Protein AF-A0A2A5D9Y6-F1 (afdb_monomer)

Foldseek 3Di:
DWFWEKEKEAEQAWKDKDFPPDDDDDDIQHHRRIDIDIDRDQAKGKIKIFGDDVNHGPPDIWIKMWHDHPPFFTFIATPPQQWAWAAWGRDDGPTYTYTYGRHGHQAHGPGRGHDDPPDHDDRPPD

Structure (mmCIF, N/CA/C/O backbone):
data_AF-A0A2A5D9Y6-F1
#
_entry.id   AF-A0A2A5D9Y6-F1
#
loop_
_atom_site.group_PDB
_atom_site.id
_atom_site.type_symbol
_atom_site.label_atom_id
_atom_site.label_alt_id
_atom_site.label_comp_id
_atom_site.label_asym_id
_atom_site.label_entity_id
_atom_site.label_seq_id
_atom_site.pdbx_PDB_ins_code
_atom_site.Cartn_x
_atom_site.Cartn_y
_atom_site.Cartn_z
_atom_site.occupancy
_atom_site.B_iso_or_equiv
_atom_site.auth_seq_id
_atom_site.auth_comp_id
_atom_site.auth_asym_id
_atom_site.auth_atom_id
_atom_site.pdbx_PDB_model_num
ATOM 1 N N . MET A 1 1 ? 7.236 -17.837 -15.616 1.00 33.69 1 MET A N 1
ATOM 2 C CA . MET A 1 1 ? 8.028 -17.155 -14.569 1.00 33.69 1 MET A CA 1
ATOM 3 C C .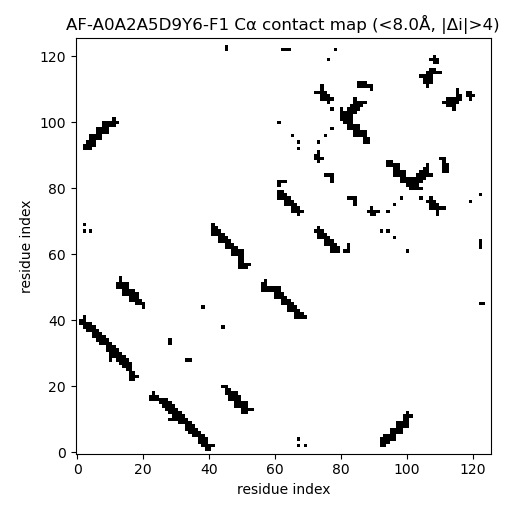 MET A 1 1 ? 7.038 -16.327 -13.770 1.00 33.69 1 MET A C 1
ATOM 5 O O . MET A 1 1 ? 6.360 -15.520 -14.389 1.00 33.69 1 MET A O 1
ATOM 9 N N . LYS A 1 2 ? 6.827 -16.639 -12.486 1.00 29.20 2 LYS A N 1
ATOM 10 C CA . LYS A 1 2 ? 5.824 -15.964 -11.645 1.00 29.20 2 LYS A CA 1
ATOM 11 C C . LYS A 1 2 ? 6.425 -14.671 -11.092 1.00 29.20 2 LYS A C 1
ATOM 13 O O . LYS A 1 2 ? 7.571 -14.692 -10.645 1.00 29.20 2 LYS A O 1
ATOM 18 N N . LEU A 1 3 ? 5.678 -13.578 -11.187 1.00 30.89 3 LEU A N 1
ATOM 19 C CA . LEU A 1 3 ? 6.011 -12.297 -10.569 1.00 30.89 3 LEU A CA 1
ATOM 20 C C . LEU A 1 3 ? 5.552 -12.360 -9.110 1.00 30.89 3 LEU A C 1
ATOM 22 O O . LEU A 1 3 ? 4.469 -12.866 -8.830 1.0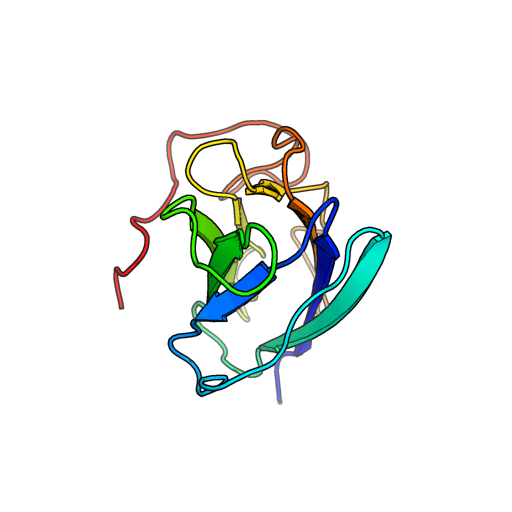0 30.89 3 LEU A O 1
ATOM 26 N N . ASN A 1 4 ? 6.413 -11.928 -8.193 1.00 35.34 4 ASN A N 1
ATOM 27 C CA . ASN A 1 4 ? 6.181 -12.013 -6.754 1.00 35.34 4 ASN A CA 1
ATOM 28 C C . ASN A 1 4 ? 6.229 -10.593 -6.186 1.00 35.34 4 ASN A C 1
ATOM 30 O O . ASN A 1 4 ? 7.300 -10.098 -5.839 1.00 35.34 4 ASN A O 1
ATOM 34 N N . GLY A 1 5 ? 5.081 -9.925 -6.124 1.00 36.25 5 GLY A N 1
ATOM 35 C CA . GLY A 1 5 ? 4.926 -8.726 -5.305 1.00 36.25 5 GLY A CA 1
ATOM 36 C C . GLY A 1 5 ? 4.430 -9.132 -3.924 1.00 36.25 5 GLY A C 1
ATOM 37 O O . GLY A 1 5 ? 3.380 -9.772 -3.834 1.00 36.25 5 GLY A O 1
ATOM 38 N N . THR A 1 6 ? 5.161 -8.775 -2.869 1.00 50.12 6 THR A N 1
ATOM 39 C CA . THR A 1 6 ? 4.697 -8.936 -1.483 1.00 50.12 6 THR A CA 1
ATOM 40 C C . THR A 1 6 ? 4.265 -7.576 -0.955 1.00 50.12 6 THR A C 1
ATOM 42 O O . THR A 1 6 ? 4.904 -6.563 -1.221 1.00 50.12 6 THR A O 1
ATOM 45 N N . TRP A 1 7 ? 3.183 -7.522 -0.198 1.00 54.53 7 TRP A N 1
ATOM 46 C CA . TRP A 1 7 ? 2.731 -6.290 0.434 1.00 54.53 7 TRP A CA 1
ATOM 47 C C . TRP A 1 7 ? 2.811 -6.470 1.922 1.00 54.53 7 TRP A C 1
ATOM 49 O O . TRP A 1 7 ? 2.338 -7.482 2.430 1.00 54.53 7 TRP A O 1
ATOM 59 N N . THR A 1 8 ? 3.318 -5.466 2.609 1.00 55.31 8 THR A N 1
ATOM 60 C CA . THR A 1 8 ? 3.339 -5.416 4.060 1.00 55.31 8 THR A CA 1
ATOM 61 C C . THR A 1 8 ? 2.308 -4.385 4.495 1.00 55.31 8 THR A C 1
ATOM 63 O O . THR A 1 8 ? 2.490 -3.185 4.290 1.00 55.31 8 THR A O 1
ATOM 66 N N . VAL A 1 9 ? 1.202 -4.840 5.078 1.00 53.56 9 VAL A N 1
ATOM 67 C CA . VAL A 1 9 ? 0.176 -3.942 5.625 1.00 53.56 9 VAL A CA 1
ATOM 68 C C . VAL A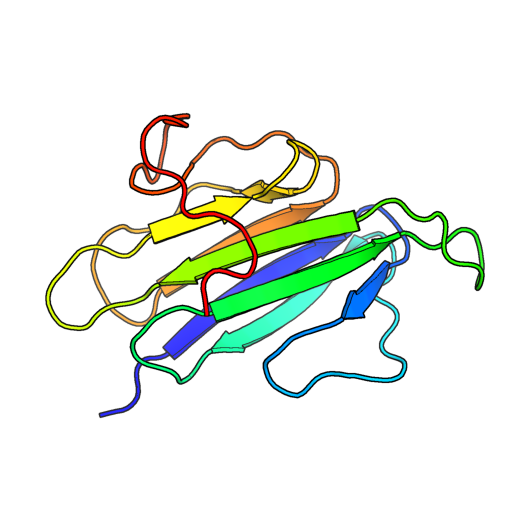 1 9 ? 0.358 -3.863 7.125 1.00 53.56 9 VAL A C 1
ATOM 70 O O . VAL A 1 9 ? 0.254 -4.886 7.799 1.00 53.56 9 VAL A O 1
ATOM 73 N N . LYS A 1 10 ? 0.592 -2.659 7.649 1.00 52.16 10 LYS A N 1
ATOM 74 C CA . LYS A 1 10 ? 0.667 -2.404 9.089 1.00 52.16 10 LYS A CA 1
ATOM 75 C C . LYS A 1 10 ? -0.572 -1.638 9.536 1.00 52.16 10 LYS A C 1
ATOM 77 O O . LYS A 1 10 ? -0.737 -0.451 9.247 1.00 52.16 10 LYS A O 1
ATOM 82 N N . GLY A 1 11 ? -1.458 -2.327 10.247 1.00 35.00 11 GLY A N 1
ATOM 83 C CA . GLY A 1 11 ? -2.678 -1.731 10.778 1.00 35.00 11 GLY A CA 1
ATOM 84 C C . GLY A 1 11 ? -2.412 -0.993 12.089 1.00 35.00 11 GLY A C 1
ATOM 85 O O . GLY A 1 11 ? -1.776 -1.541 12.982 1.00 35.00 11 GLY A O 1
ATOM 86 N N . ARG A 1 12 ? -2.927 0.231 12.261 1.00 35.41 12 ARG A N 1
ATOM 87 C CA . ARG A 1 12 ? -2.990 0.892 13.584 1.00 35.41 12 ARG A CA 1
ATOM 88 C C . ARG A 1 12 ? -4.265 0.571 14.379 1.00 35.41 12 ARG A C 1
ATOM 90 O O . ARG A 1 12 ? -4.292 0.831 15.573 1.00 35.41 12 ARG A O 1
ATOM 97 N N . ASN A 1 13 ? -5.268 -0.038 13.737 1.00 34.88 13 ASN A N 1
ATOM 98 C CA . ASN A 1 13 ? -6.589 -0.416 14.272 1.00 34.88 13 ASN A CA 1
ATOM 99 C C . ASN A 1 13 ? -7.010 -1.839 13.826 1.00 34.88 13 ASN A C 1
ATOM 101 O O . ASN A 1 13 ? -6.200 -2.556 13.243 1.00 34.88 13 ASN A O 1
ATOM 105 N N . LEU A 1 14 ? -8.254 -2.250 14.131 1.00 34.50 14 LEU A N 1
ATOM 106 C CA . LEU A 1 14 ? -8.869 -3.493 13.643 1.00 34.50 14 LEU A CA 1
ATOM 107 C C . LEU A 1 14 ? -9.391 -3.325 12.206 1.00 34.50 14 LEU A C 1
ATOM 109 O O . LEU A 1 14 ? -10.138 -2.378 11.960 1.00 34.50 14 LEU A O 1
ATOM 113 N N . PHE A 1 15 ? -9.070 -4.244 11.290 1.00 49.69 15 PHE A N 1
ATOM 114 C CA . PHE A 1 15 ? -9.542 -4.180 9.899 1.00 49.69 15 PHE A CA 1
ATOM 115 C C . PHE A 1 15 ? -9.986 -5.535 9.349 1.00 49.69 15 PHE A C 1
ATOM 117 O O . PHE A 1 15 ? -9.330 -6.537 9.617 1.00 49.69 15 PHE A O 1
ATOM 124 N N . ASN A 1 16 ? -11.043 -5.555 8.534 1.00 45.53 16 ASN A N 1
ATOM 125 C CA . ASN A 1 16 ? -11.463 -6.735 7.768 1.00 45.53 16 ASN A CA 1
ATOM 126 C C . ASN A 1 16 ? -11.127 -6.528 6.278 1.00 45.53 16 ASN A C 1
ATOM 128 O O . ASN A 1 16 ? -11.564 -5.513 5.725 1.00 45.53 16 ASN A O 1
ATOM 132 N N . PRO A 1 17 ? -10.356 -7.417 5.621 1.00 50.62 17 PRO A N 1
ATOM 133 C CA . PRO A 1 17 ? -10.100 -7.325 4.197 1.00 50.62 17 PRO A CA 1
ATOM 134 C C . PRO A 1 17 ? -11.379 -7.599 3.413 1.00 50.62 17 PRO A C 1
ATOM 136 O O . PRO A 1 17 ? -12.169 -8.476 3.754 1.00 50.62 17 PRO A O 1
ATOM 139 N N . LYS A 1 18 ? -11.510 -6.869 2.315 1.00 52.88 18 LYS A N 1
ATOM 140 C CA . LYS A 1 18 ? -12.399 -7.149 1.202 1.00 52.88 18 LYS A CA 1
ATOM 141 C C . LYS A 1 18 ? -11.529 -7.067 -0.048 1.00 52.88 18 LYS A C 1
ATOM 143 O O . LYS A 1 18 ? -11.136 -5.982 -0.472 1.00 52.88 18 LYS A O 1
ATOM 148 N N . THR A 1 19 ? -11.113 -8.205 -0.589 1.00 47.03 19 THR A N 1
ATOM 149 C CA . THR A 1 19 ? -10.250 -8.226 -1.783 1.00 47.03 19 THR A CA 1
ATOM 150 C C . THR A 1 19 ? -11.020 -8.744 -2.987 1.00 47.03 19 THR A C 1
ATOM 152 O O . THR A 1 19 ? -11.825 -9.662 -2.867 1.00 47.03 19 THR A O 1
ATOM 155 N N . TRP A 1 20 ? -10.729 -8.200 -4.168 1.00 43.38 20 TRP A N 1
ATOM 156 C CA . TRP A 1 20 ? -11.268 -8.694 -5.442 1.00 43.38 20 TRP A CA 1
ATOM 157 C C . TRP A 1 20 ? -10.476 -9.896 -6.005 1.00 43.38 20 TRP A C 1
ATOM 159 O O . TRP A 1 20 ? -10.748 -10.355 -7.107 1.00 43.38 20 TRP A O 1
ATOM 169 N N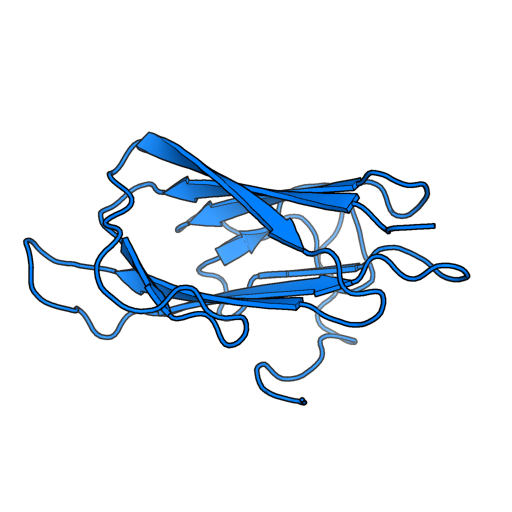 . LEU A 1 21 ? -9.522 -10.442 -5.232 1.00 42.25 21 LEU A N 1
ATOM 170 C CA . LEU A 1 21 ? -8.670 -11.588 -5.592 1.00 42.25 21 LEU A CA 1
ATOM 171 C C . LEU A 1 21 ? -8.786 -12.776 -4.609 1.00 42.25 21 LEU A C 1
ATOM 173 O O . LEU A 1 21 ? -7.866 -13.582 -4.483 1.00 42.25 21 LEU A O 1
ATOM 177 N N . GLY A 1 22 ? -9.929 -12.925 -3.929 1.00 36.19 22 GLY A N 1
ATOM 178 C CA . GLY A 1 22 ? -10.294 -14.188 -3.267 1.00 36.19 22 GLY A CA 1
ATOM 179 C C . GLY A 1 22 ? -9.968 -14.317 -1.774 1.00 36.19 22 GLY A C 1
ATOM 180 O O . GLY A 1 22 ? -10.038 -15.421 -1.242 1.00 36.19 22 GLY A O 1
ATOM 181 N N . TRP A 1 23 ? -9.660 -13.224 -1.075 1.00 43.03 23 TRP A N 1
ATOM 182 C CA . TRP A 1 23 ? -9.735 -13.171 0.390 1.00 43.03 23 TRP A CA 1
ATOM 183 C C . TRP A 1 23 ? -11.020 -12.453 0.782 1.00 43.03 23 TRP A C 1
ATOM 185 O O . TRP A 1 23 ? -11.017 -11.233 0.953 1.00 43.03 23 TRP A O 1
ATOM 195 N N . ASP A 1 24 ? -12.107 -13.210 0.892 1.00 44.34 24 ASP A N 1
ATOM 196 C CA . ASP A 1 24 ? -13.309 -12.767 1.587 1.00 44.34 24 ASP A CA 1
ATOM 197 C C . ASP A 1 24 ? -13.628 -13.745 2.724 1.00 44.34 24 ASP A C 1
ATOM 199 O O . ASP A 1 24 ? -13.481 -14.961 2.585 1.00 44.34 24 ASP A O 1
ATOM 203 N N . ASN A 1 25 ? -14.111 -13.155 3.822 1.00 46.19 25 ASN A N 1
ATOM 204 C CA . ASN A 1 25 ? -14.742 -13.751 5.008 1.00 46.19 25 ASN A CA 1
ATOM 205 C C . ASN A 1 25 ? -13.853 -14.077 6.224 1.00 46.19 25 ASN A C 1
ATOM 207 O O . ASN A 1 25 ? -13.757 -15.223 6.657 1.00 46.19 25 ASN A O 1
ATOM 211 N N . GLY A 1 26 ? -13.336 -13.029 6.885 1.00 53.66 26 GLY A N 1
ATOM 212 C CA . GLY A 1 26 ? -13.238 -13.041 8.357 1.00 53.66 26 GLY A CA 1
ATOM 213 C C . GLY A 1 26 ? -11.870 -12.767 8.977 1.00 53.66 26 GLY A C 1
ATOM 214 O O . GLY A 1 26 ? -11.725 -12.894 10.194 1.00 53.66 26 GLY A O 1
ATOM 215 N N . TYR A 1 27 ? -10.861 -12.402 8.189 1.00 62.09 27 TYR A N 1
ATOM 216 C CA . TYR A 1 27 ? -9.552 -12.085 8.751 1.00 62.09 27 TYR A CA 1
ATOM 217 C C . TYR A 1 27 ? -9.568 -10.705 9.416 1.00 62.09 27 TYR A C 1
ATOM 219 O O . TYR A 1 27 ? -9.714 -9.694 8.749 1.00 62.09 27 TYR A O 1
ATOM 227 N N . VAL A 1 28 ? -9.378 -10.630 10.731 1.00 67.94 28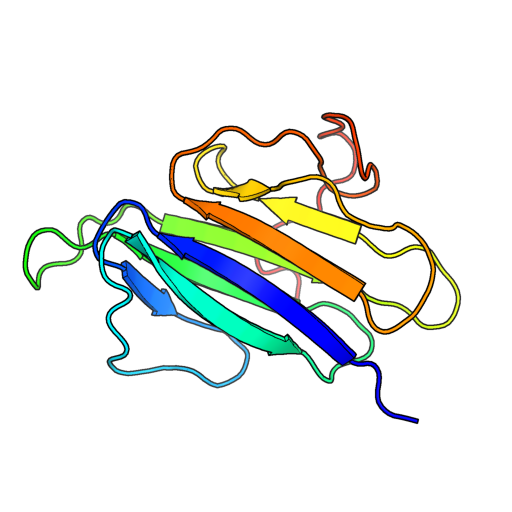 VAL A N 1
ATOM 228 C CA . VAL A 1 28 ? -9.285 -9.338 11.425 1.00 67.94 28 VAL A CA 1
ATOM 229 C C . VAL A 1 28 ? -7.820 -8.988 11.664 1.00 67.94 28 VAL A C 1
ATOM 231 O O . VAL A 1 28 ? -7.162 -9.592 12.513 1.00 67.94 28 VAL A O 1
ATOM 234 N N . LEU A 1 29 ? -7.311 -7.992 10.938 1.00 69.50 29 LEU A N 1
ATOM 235 C CA . LEU A 1 29 ? -5.999 -7.399 11.187 1.00 69.50 29 LEU A CA 1
ATOM 236 C C . LEU A 1 29 ? -6.071 -6.582 12.472 1.00 69.50 29 LEU A C 1
ATOM 238 O O . LEU A 1 29 ? -6.842 -5.634 12.526 1.00 69.50 29 LEU A O 1
ATOM 242 N N . LYS A 1 30 ? -5.295 -6.927 13.500 1.00 69.88 30 LYS A N 1
ATOM 243 C CA . LYS A 1 30 ? -5.277 -6.179 14.767 1.00 69.88 30 LYS A CA 1
ATOM 244 C C . LYS A 1 30 ? -4.385 -4.941 14.697 1.00 69.88 30 LYS A C 1
ATOM 246 O O . LYS A 1 30 ? -3.443 -4.874 13.914 1.00 69.88 30 LYS A O 1
ATOM 251 N N . ALA A 1 31 ? -4.642 -3.987 15.588 1.00 66.81 31 ALA A N 1
ATOM 252 C CA . ALA A 1 31 ? -3.755 -2.849 15.791 1.00 66.81 31 ALA A CA 1
ATOM 253 C C . ALA A 1 31 ? -2.321 -3.323 16.093 1.00 66.81 31 ALA A C 1
ATOM 255 O O . ALA A 1 31 ? -2.112 -4.202 16.928 1.00 66.81 31 ALA A O 1
ATOM 256 N N . GLY A 1 32 ? -1.340 -2.748 15.403 1.00 66.56 32 GLY A N 1
ATOM 257 C CA . GLY A 1 32 ? 0.073 -3.116 15.480 1.00 66.56 32 GLY A CA 1
ATOM 258 C C . GLY A 1 32 ? 0.446 -4.386 14.712 1.00 66.56 32 GLY A C 1
ATOM 259 O O . GLY A 1 32 ? 1.636 -4.670 14.584 1.00 66.56 32 GLY A O 1
ATOM 260 N N . GLN A 1 33 ? -0.528 -5.133 14.189 1.00 69.50 33 GLN A N 1
ATOM 261 C CA . GLN A 1 33 ? -0.267 -6.332 13.409 1.00 69.50 33 GLN A CA 1
ATOM 262 C C . GLN A 1 33 ? 0.167 -5.964 11.992 1.00 69.50 33 GLN A C 1
ATOM 264 O O . GLN A 1 33 ? -0.370 -5.048 11.362 1.00 69.50 33 GLN A O 1
ATOM 269 N N . THR A 1 34 ? 1.124 -6.741 11.502 1.00 75.25 34 THR A N 1
ATOM 270 C CA . THR A 1 34 ? 1.548 -6.732 10.112 1.00 75.25 34 THR A CA 1
ATOM 271 C C . THR A 1 34 ? 1.048 -7.995 9.427 1.00 75.25 34 THR A C 1
ATOM 273 O O . THR A 1 34 ? 1.147 -9.082 10.001 1.00 75.25 34 THR A O 1
ATOM 276 N N . ILE A 1 35 ? 0.533 -7.866 8.208 1.00 73.12 35 ILE A N 1
ATOM 277 C CA . ILE A 1 35 ? 0.296 -9.010 7.323 1.00 73.12 35 ILE A CA 1
ATOM 278 C C . ILE A 1 35 ? 1.095 -8.869 6.046 1.00 73.12 35 ILE A C 1
ATOM 280 O O . ILE A 1 35 ? 1.279 -7.762 5.538 1.00 73.12 35 ILE A O 1
ATOM 284 N N . GLU A 1 36 ? 1.528 -10.019 5.542 1.00 76.44 36 GLU A N 1
ATOM 285 C CA . GLU A 1 36 ? 2.090 -10.141 4.213 1.00 76.44 36 GLU A CA 1
ATOM 286 C C . GLU A 1 36 ? 1.066 -10.773 3.283 1.00 76.44 36 GLU A C 1
ATOM 288 O O . GLU A 1 36 ? 0.515 -11.836 3.565 1.00 76.44 36 GLU A O 1
ATOM 293 N N . MET A 1 37 ? 0.799 -10.097 2.175 1.00 71.44 37 MET A N 1
ATOM 294 C CA . MET A 1 37 ? -0.005 -10.633 1.081 1.00 71.44 37 MET A CA 1
ATOM 295 C C . MET A 1 37 ? 0.892 -10.779 -0.138 1.00 71.44 37 MET A C 1
ATOM 297 O O . MET A 1 37 ? 1.889 -10.071 -0.247 1.00 71.44 37 MET A O 1
ATOM 301 N N . ALA A 1 38 ? 0.557 -11.683 -1.052 1.00 70.38 38 ALA A N 1
ATOM 302 C CA . ALA A 1 38 ? 1.271 -11.826 -2.314 1.00 70.38 38 ALA A CA 1
ATOM 303 C C . ALA A 1 38 ? 0.287 -11.669 -3.468 1.00 70.38 38 ALA A C 1
ATOM 305 O O . ALA A 1 38 ? -0.776 -12.290 -3.456 1.00 70.38 38 ALA A O 1
ATOM 306 N N . CYS A 1 39 ? 0.649 -10.864 -4.466 1.00 68.31 39 CYS A N 1
ATOM 307 C CA . CYS A 1 39 ? -0.029 -10.904 -5.754 1.00 68.31 39 CYS A CA 1
ATOM 308 C C . CYS A 1 39 ? 0.863 -11.615 -6.766 1.00 68.31 39 CYS A C 1
ATOM 310 O O . CYS A 1 39 ? 2.025 -11.249 -6.938 1.00 68.31 39 CYS A O 1
ATOM 312 N N . VAL A 1 40 ? 0.307 -12.647 -7.396 1.00 67.31 40 VAL A N 1
ATOM 313 C CA . VAL A 1 40 ? 0.997 -13.486 -8.389 1.00 67.31 40 VAL A CA 1
ATOM 314 C C . VAL A 1 40 ? 0.569 -13.175 -9.825 1.00 67.31 40 VAL A C 1
ATOM 316 O O . VAL A 1 40 ? 0.957 -13.895 -10.746 1.00 67.31 40 VAL A O 1
ATOM 319 N N . ASP A 1 41 ? -0.241 -12.130 -9.998 1.00 62.25 41 ASP A N 1
ATOM 320 C CA . ASP A 1 41 ? -0.677 -11.623 -11.294 1.00 62.25 41 ASP A CA 1
ATOM 321 C C . ASP A 1 41 ? 0.372 -10.661 -11.880 1.00 62.25 41 ASP A C 1
ATOM 323 O O . ASP A 1 41 ? 1.160 -10.051 -11.155 1.00 62.25 41 ASP A O 1
ATOM 327 N N . ASN A 1 42 ? 0.411 -10.562 -13.205 1.00 59.06 42 ASN A N 1
ATOM 328 C CA . ASN A 1 42 ? 1.348 -9.746 -13.967 1.00 59.06 42 ASN A CA 1
ATOM 329 C C . ASN A 1 42 ? 0.776 -8.390 -14.406 1.00 59.06 42 ASN A C 1
ATOM 331 O O . ASN A 1 42 ? 1.455 -7.687 -15.157 1.00 59.06 42 ASN A O 1
ATOM 335 N N . ASP A 1 43 ? -0.452 -8.062 -14.000 1.00 66.69 43 ASP A N 1
ATOM 336 C CA . ASP A 1 43 ? -1.104 -6.788 -14.306 1.00 66.69 43 ASP A CA 1
ATOM 337 C C . ASP A 1 43 ? -1.247 -5.908 -13.053 1.00 66.69 43 ASP A C 1
ATOM 339 O O . ASP A 1 43 ? -0.249 -5.377 -12.550 1.00 66.69 43 ASP A O 1
ATOM 343 N N . ARG A 1 44 ? -2.462 -5.760 -12.515 1.00 76.62 44 ARG A N 1
ATOM 344 C CA . ARG A 1 44 ? -2.759 -4.919 -11.352 1.00 76.62 44 ARG A CA 1
ATOM 345 C C . ARG A 1 44 ? -3.464 -5.708 -10.273 1.00 76.62 44 ARG A C 1
ATOM 347 O O . ARG A 1 44 ? -4.268 -6.595 -10.533 1.00 76.62 44 ARG A O 1
ATOM 354 N N . CYS A 1 45 ? -3.178 -5.330 -9.042 1.00 78.06 45 CYS A N 1
ATOM 355 C CA . CYS A 1 45 ? -3.729 -5.962 -7.866 1.00 78.06 45 CYS A CA 1
ATOM 356 C C . CYS A 1 45 ? -4.316 -4.872 -6.979 1.00 78.06 45 CYS A C 1
ATOM 358 O O . CYS A 1 45 ? -3.677 -3.842 -6.769 1.00 78.06 45 CYS A O 1
ATOM 360 N N . TYR A 1 46 ? -5.516 -5.101 -6.456 1.00 80.31 46 TYR A N 1
ATOM 361 C CA . TYR A 1 46 ? -6.238 -4.142 -5.625 1.00 80.31 46 TYR A CA 1
ATOM 362 C C . TYR A 1 46 ? -6.744 -4.825 -4.360 1.00 80.31 46 TYR A C 1
ATOM 364 O O . TYR A 1 46 ? -7.183 -5.980 -4.387 1.00 80.31 46 TYR A O 1
ATOM 372 N N . ALA A 1 47 ? -6.706 -4.101 -3.250 1.00 79.56 47 ALA A N 1
ATOM 373 C CA . ALA A 1 47 ? -7.226 -4.563 -1.976 1.00 79.56 47 ALA A CA 1
ATOM 374 C C . ALA A 1 47 ? -7.913 -3.422 -1.229 1.00 79.56 47 ALA A C 1
ATOM 376 O O . ALA A 1 47 ? -7.535 -2.255 -1.331 1.00 79.56 47 ALA A O 1
ATOM 377 N N . GLN A 1 48 ? -8.933 -3.787 -0.462 1.00 81.94 48 GLN A N 1
ATOM 378 C CA . GLN A 1 48 ? -9.664 -2.887 0.409 1.00 81.94 48 GLN A CA 1
ATOM 379 C C . GLN A 1 48 ? -9.763 -3.502 1.799 1.00 81.94 48 GLN A C 1
ATOM 381 O O . GLN A 1 48 ? -9.835 -4.717 1.954 1.00 81.94 48 GLN A O 1
ATOM 386 N N . PHE A 1 49 ? -9.777 -2.657 2.816 1.00 80.81 49 PHE A N 1
ATOM 387 C CA . PHE A 1 49 ? -9.990 -3.029 4.203 1.00 80.81 49 PHE A CA 1
ATOM 388 C C . PHE A 1 49 ? -11.019 -2.085 4.809 1.00 80.81 49 PHE A C 1
ATOM 390 O O . PHE A 1 49 ? -10.958 -0.882 4.583 1.00 80.81 49 PHE A O 1
ATOM 397 N N . GLU A 1 50 ? -11.957 -2.606 5.590 1.00 82.75 50 GLU A N 1
ATOM 398 C CA . GLU A 1 50 ? -12.874 -1.776 6.372 1.00 82.75 50 GLU A CA 1
ATOM 399 C C . GLU A 1 50 ? -12.387 -1.696 7.820 1.00 82.75 50 GLU A C 1
ATOM 401 O O . GLU A 1 50 ? -12.113 -2.728 8.442 1.00 82.75 50 GLU A O 1
ATOM 406 N N . ALA A 1 51 ? -12.282 -0.484 8.371 1.00 78.94 51 ALA A N 1
ATOM 407 C CA . ALA A 1 51 ? -12.006 -0.317 9.794 1.00 78.94 51 ALA A CA 1
ATOM 408 C C . ALA A 1 51 ? -13.193 -0.775 10.637 1.00 78.94 51 ALA A C 1
ATOM 410 O O . ALA A 1 51 ? -14.346 -0.420 10.370 1.00 78.94 51 ALA A O 1
ATOM 411 N N . LEU A 1 52 ? -12.888 -1.497 11.711 1.00 75.19 52 LEU A N 1
ATOM 412 C CA . LEU A 1 52 ? -13.867 -1.982 12.671 1.00 75.19 52 LEU 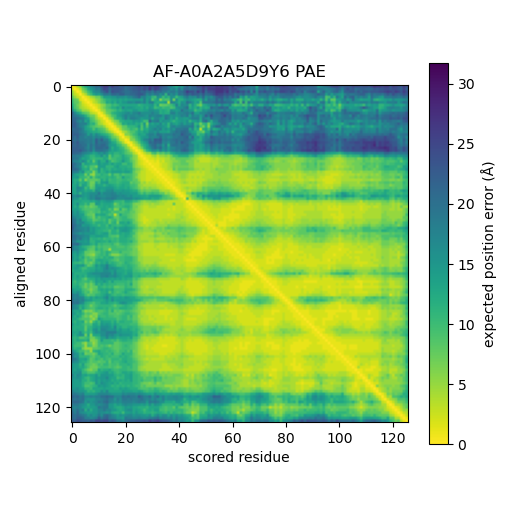A CA 1
ATOM 413 C C . LEU A 1 52 ? -13.796 -1.195 13.984 1.00 75.19 52 LEU A C 1
ATOM 415 O O . LEU A 1 52 ? -12.718 -0.862 14.482 1.00 75.19 52 LEU A O 1
ATOM 419 N N . LYS A 1 53 ? -14.958 -0.978 14.603 1.00 75.62 53 LYS A N 1
ATOM 420 C CA . LYS A 1 53 ? -15.089 -0.576 16.008 1.00 75.62 53 LYS A CA 1
ATOM 421 C C . LYS A 1 53 ? -15.661 -1.759 16.783 1.00 75.62 53 LYS A C 1
ATOM 423 O O . LYS A 1 53 ? -16.855 -2.046 16.715 1.00 75.62 53 LYS A O 1
ATOM 428 N N . GLY A 1 54 ? -14.798 -2.484 17.493 1.00 76.31 54 GLY A N 1
ATOM 429 C CA . GLY A 1 54 ? -15.142 -3.822 17.979 1.00 76.31 54 GLY A CA 1
ATOM 430 C C . GLY A 1 54 ? -15.284 -4.782 16.794 1.00 76.31 54 GLY A C 1
ATOM 431 O O . GLY A 1 54 ? -14.344 -4.915 16.019 1.00 76.31 54 GLY A O 1
ATOM 432 N N . ASN A 1 55 ? -16.462 -5.392 16.631 1.00 71.31 55 ASN A N 1
ATOM 433 C CA . ASN A 1 55 ? -16.786 -6.287 15.505 1.00 71.31 55 ASN A CA 1
ATOM 434 C C . ASN A 1 55 ? -17.737 -5.647 14.478 1.00 71.31 55 ASN A C 1
ATOM 436 O O . ASN A 1 55 ? -18.328 -6.349 13.662 1.00 71.31 55 ASN A O 1
ATOM 440 N N . VAL A 1 56 ? -17.935 -4.330 14.552 1.00 73.56 56 VAL A N 1
ATOM 441 C CA . VAL A 1 56 ? -18.864 -3.601 13.683 1.00 73.56 56 VAL A CA 1
ATOM 442 C C . VAL A 1 56 ? -18.066 -2.757 12.698 1.00 73.56 56 VAL A C 1
ATOM 444 O O . VAL A 1 56 ? -17.169 -2.018 13.110 1.00 73.56 56 VAL A O 1
ATOM 447 N N . GLY A 1 57 ? -18.398 -2.872 11.412 1.00 77.38 57 GLY A N 1
ATOM 448 C CA . GLY A 1 57 ? -17.853 -2.026 10.354 1.00 77.38 57 GLY A CA 1
ATOM 449 C C . GLY A 1 57 ? -18.167 -0.555 10.597 1.00 77.38 57 GLY A C 1
ATOM 450 O O . GLY A 1 57 ? -19.266 -0.201 11.026 1.00 77.38 57 GLY A O 1
ATOM 451 N N . THR A 1 58 ? -17.176 0.307 10.392 1.00 80.25 58 THR A N 1
ATOM 452 C CA . THR A 1 58 ? -17.339 1.759 10.556 1.00 80.25 58 THR A CA 1
ATOM 453 C C . THR A 1 58 ? -17.693 2.465 9.250 1.00 80.25 58 THR A C 1
ATOM 455 O O . THR A 1 58 ? -17.964 3.663 9.274 1.00 80.25 58 THR A O 1
ATOM 458 N N . GLY A 1 59 ? -17.661 1.760 8.114 1.00 81.31 59 GLY A N 1
ATOM 459 C CA . GLY A 1 59 ? -17.765 2.346 6.779 1.00 81.31 59 GLY A CA 1
ATOM 460 C C . GLY A 1 59 ? -16.502 3.073 6.306 1.00 81.31 59 GLY A C 1
ATOM 461 O O . GLY A 1 59 ? -16.453 3.499 5.157 1.00 81.31 59 GLY A O 1
ATOM 462 N N . VAL A 1 60 ? -15.468 3.207 7.147 1.00 82.06 60 VAL A N 1
ATOM 463 C CA . VAL A 1 60 ? -14.179 3.777 6.736 1.00 82.06 60 VAL A CA 1
ATOM 464 C C . VAL A 1 60 ? -13.379 2.716 5.992 1.00 82.06 60 VAL A C 1
ATOM 466 O O . VAL A 1 60 ? -13.072 1.655 6.546 1.00 82.06 60 VAL A O 1
ATOM 469 N N . LEU A 1 61 ? -13.029 3.026 4.746 1.00 83.69 61 LEU A N 1
ATOM 470 C CA . LEU A 1 61 ? -12.329 2.126 3.843 1.00 83.69 61 LEU A CA 1
ATOM 471 C C . LEU A 1 61 ? -10.866 2.538 3.673 1.00 83.69 61 LEU A C 1
ATOM 473 O O . LEU A 1 61 ? -10.537 3.712 3.551 1.00 83.69 61 LEU A O 1
ATOM 477 N N . TYR A 1 62 ? -10.000 1.535 3.654 1.00 82.94 62 TYR A N 1
ATOM 478 C CA . TYR A 1 62 ? -8.574 1.634 3.385 1.00 82.94 62 TYR A CA 1
ATOM 479 C C . TYR A 1 62 ? -8.319 0.854 2.111 1.00 82.94 62 TYR A C 1
ATOM 481 O O . TYR A 1 62 ? -8.357 -0.376 2.105 1.00 82.94 62 TYR A O 1
ATOM 489 N N . GLN A 1 63 ? -8.143 1.579 1.021 1.00 86.19 63 GLN A N 1
ATOM 490 C CA . GLN A 1 63 ? -8.026 1.035 -0.321 1.00 86.19 63 GLN A CA 1
ATOM 491 C C . GLN A 1 63 ? -6.616 1.268 -0.842 1.00 86.19 63 GLN A C 1
ATOM 493 O O . GLN A 1 63 ? -6.021 2.323 -0.621 1.00 86.19 63 GLN A O 1
ATOM 498 N N . PHE A 1 64 ? -6.072 0.283 -1.544 1.00 85.31 64 PHE A N 1
ATOM 499 C CA . PHE A 1 64 ? -4.760 0.380 -2.168 1.00 85.31 64 PHE A CA 1
ATOM 500 C C . PHE A 1 64 ? -4.643 -0.536 -3.379 1.00 85.31 64 PHE A C 1
ATOM 502 O O . PHE A 1 64 ? -5.362 -1.527 -3.518 1.00 85.31 64 PHE A O 1
ATOM 509 N N . GLY A 1 65 ? -3.720 -0.185 -4.266 1.00 84.19 65 GLY A N 1
ATOM 510 C CA . GLY A 1 65 ? -3.436 -0.944 -5.473 1.00 84.19 65 GLY A CA 1
ATOM 511 C C . GLY A 1 65 ? -1.955 -0.929 -5.808 1.00 84.19 65 GLY A C 1
ATOM 512 O O . GLY A 1 65 ? -1.227 -0.034 -5.381 1.00 84.19 65 GLY A O 1
ATOM 513 N N . MET A 1 66 ? -1.514 -1.924 -6.572 1.00 84.56 66 MET A N 1
ATOM 514 C CA . MET A 1 66 ? -0.153 -1.999 -7.094 1.00 84.56 66 MET A CA 1
ATOM 515 C C . MET A 1 66 ? -0.098 -2.712 -8.440 1.00 84.56 66 MET A C 1
ATOM 517 O O . MET A 1 66 ? -1.002 -3.460 -8.810 1.00 84.56 66 MET A O 1
ATOM 521 N N . THR A 1 67 ? 1.029 -2.546 -9.118 1.00 83.31 67 THR A N 1
ATOM 522 C CA . THR A 1 67 ? 1.445 -3.318 -10.282 1.00 83.31 67 THR A CA 1
ATOM 523 C C . THR A 1 67 ? 2.938 -3.632 -10.186 1.00 83.31 67 THR A C 1
ATOM 525 O O . THR A 1 67 ? 3.732 -2.810 -9.719 1.00 83.31 67 THR A O 1
ATOM 528 N N . CYS A 1 68 ? 3.311 -4.836 -10.621 1.00 81.19 68 CYS A N 1
ATOM 529 C CA . CYS A 1 68 ? 4.699 -5.271 -10.801 1.00 81.19 68 CYS A CA 1
ATOM 530 C C . CYS A 1 68 ? 4.863 -5.833 -12.226 1.00 81.19 68 CYS A C 1
ATOM 532 O O . CYS A 1 68 ? 4.920 -7.051 -12.422 1.00 81.19 68 CYS A O 1
ATOM 534 N N . PRO A 1 69 ? 4.836 -4.961 -13.246 1.00 76.00 69 PRO A N 1
ATOM 535 C CA . PRO A 1 69 ? 4.816 -5.371 -14.642 1.00 76.00 69 PRO A CA 1
ATOM 536 C C . PRO A 1 69 ? 6.194 -5.861 -15.105 1.00 76.00 69 PRO A C 1
ATOM 538 O O . PRO A 1 69 ? 7.239 -5.436 -14.625 1.00 76.00 69 PRO A O 1
ATOM 541 N N . LYS A 1 70 ? 6.215 -6.759 -16.096 1.00 71.75 70 LYS A N 1
ATOM 542 C CA . LYS A 1 70 ? 7.458 -7.398 -16.569 1.00 71.75 70 LYS A CA 1
ATOM 543 C C . LYS A 1 70 ? 8.421 -6.441 -17.290 1.00 71.75 70 LYS A C 1
ATOM 545 O O . LYS A 1 70 ? 9.623 -6.693 -17.306 1.00 71.75 70 LYS A O 1
ATOM 550 N N . SER A 1 71 ? 7.894 -5.424 -17.968 1.00 75.88 71 SER A N 1
ATOM 551 C CA . SER A 1 71 ? 8.646 -4.581 -18.911 1.00 75.88 71 SER A CA 1
ATOM 552 C C . SER A 1 71 ? 8.457 -3.081 -18.681 1.00 75.88 71 SER A C 1
ATOM 554 O O . SER A 1 71 ? 8.723 -2.291 -19.583 1.00 75.88 71 SER A O 1
ATOM 556 N N . SER A 1 72 ? 7.970 -2.690 -17.507 1.00 81.62 72 SER A N 1
ATOM 557 C CA . SER A 1 72 ? 7.841 -1.294 -17.085 1.00 81.62 72 SER A CA 1
ATOM 558 C C . SER A 1 72 ? 8.064 -1.188 -15.576 1.00 81.62 72 SER A C 1
ATOM 560 O O . SER A 1 72 ? 8.396 -2.181 -14.931 1.00 81.62 72 SER A O 1
ATOM 562 N N . HIS A 1 73 ? 7.892 0.008 -15.020 1.00 87.38 73 HIS A N 1
ATOM 563 C CA . HIS A 1 73 ? 8.142 0.263 -13.607 1.00 87.38 73 HIS A CA 1
ATOM 564 C C . HIS A 1 73 ? 7.016 -0.258 -12.710 1.00 87.38 73 HIS A C 1
ATOM 566 O O . HIS A 1 73 ? 5.832 -0.211 -13.056 1.00 87.38 73 HIS A O 1
ATOM 572 N N . ASN A 1 74 ? 7.407 -0.720 -11.528 1.00 86.44 74 ASN A N 1
ATOM 573 C CA . ASN A 1 74 ? 6.521 -0.988 -10.409 1.00 86.44 74 ASN A CA 1
ATOM 574 C C . ASN A 1 74 ? 5.776 0.297 -10.034 1.00 86.44 74 ASN A C 1
ATOM 576 O O . ASN A 1 74 ? 6.340 1.393 -10.043 1.00 86.44 74 ASN A O 1
ATOM 580 N N . SER A 1 75 ? 4.504 0.183 -9.679 1.00 88.06 75 SER A N 1
ATOM 581 C CA . SER A 1 75 ? 3.711 1.327 -9.225 1.00 88.06 75 SER A CA 1
ATOM 582 C C . SER A 1 75 ? 2.721 0.894 -8.166 1.00 88.06 75 SER A C 1
ATOM 584 O O . SER A 1 75 ? 2.242 -0.236 -8.193 1.00 88.06 75 SER A O 1
ATOM 586 N N . ALA A 1 76 ? 2.425 1.780 -7.225 1.00 88.94 76 ALA A N 1
ATOM 587 C CA . ALA A 1 76 ? 1.441 1.533 -6.187 1.00 88.94 76 ALA A CA 1
ATOM 588 C C . ALA A 1 76 ? 0.781 2.830 -5.751 1.00 88.94 76 ALA A C 1
ATOM 590 O O . ALA A 1 76 ? 1.367 3.896 -5.892 1.00 88.94 76 ALA A O 1
ATOM 591 N N . ASP A 1 77 ? -0.420 2.742 -5.189 1.00 89.00 77 ASP A N 1
ATOM 592 C CA . ASP A 1 77 ? -1.041 3.886 -4.533 1.00 89.00 77 ASP A CA 1
ATOM 593 C C . ASP A 1 77 ? -1.917 3.482 -3.358 1.00 89.00 77 ASP A C 1
ATOM 595 O O . ASP A 1 77 ? -2.557 2.426 -3.354 1.00 89.00 77 ASP A O 1
ATOM 599 N N . GLY A 1 78 ? -1.925 4.364 -2.364 1.00 87.50 78 GLY A N 1
ATOM 600 C CA . GLY A 1 78 ? -2.876 4.368 -1.271 1.00 87.50 78 GLY A CA 1
ATOM 601 C C . GLY A 1 78 ? -3.990 5.366 -1.554 1.00 87.50 78 GLY A C 1
ATOM 602 O O . GLY A 1 78 ? -3.724 6.558 -1.722 1.00 87.50 78 GLY A O 1
ATOM 603 N N . TYR A 1 79 ? -5.234 4.901 -1.577 1.00 84.19 79 TYR A N 1
ATOM 604 C CA . TYR A 1 79 ? -6.390 5.737 -1.894 1.00 84.19 79 TYR A CA 1
ATOM 605 C C . TYR A 1 79 ? -6.898 6.486 -0.655 1.00 84.19 79 TYR A C 1
ATOM 607 O O . TYR A 1 79 ? -6.601 6.125 0.493 1.00 84.19 79 TYR A O 1
ATOM 615 N N . ASP A 1 80 ? -7.639 7.564 -0.921 1.00 75.12 80 ASP A N 1
ATOM 616 C CA . ASP A 1 80 ? -8.367 8.408 0.039 1.00 75.12 80 ASP A CA 1
ATOM 617 C C . ASP A 1 80 ? -7.527 9.045 1.156 1.00 75.12 80 ASP A C 1
ATOM 619 O O . ASP A 1 80 ? -8.058 9.527 2.153 1.00 75.12 80 ASP A O 1
ATOM 623 N N . GLY A 1 81 ? -6.197 9.063 1.012 1.00 72.31 81 GLY A N 1
ATOM 624 C CA . GLY A 1 81 ? -5.273 9.668 1.980 1.00 72.31 81 GLY A CA 1
ATOM 625 C C . GLY A 1 81 ? -5.216 8.963 3.341 1.00 72.31 81 GLY A C 1
ATOM 626 O O . GLY A 1 81 ? -4.467 9.386 4.217 1.00 72.31 81 GLY A O 1
ATOM 627 N N . LEU A 1 82 ? -5.980 7.883 3.515 1.00 75.94 82 LEU A N 1
ATOM 628 C CA . LEU A 1 82 ? -6.022 7.070 4.729 1.00 75.94 82 LEU A CA 1
ATOM 629 C C . LEU A 1 82 ? -5.083 5.863 4.649 1.00 75.94 82 LEU A C 1
ATOM 631 O O . LEU A 1 82 ? -4.815 5.220 5.663 1.00 75.94 82 LEU A O 1
ATOM 635 N N . THR A 1 83 ? -4.573 5.546 3.462 1.00 86.44 83 THR A N 1
ATOM 636 C CA . THR A 1 83 ? -3.825 4.314 3.202 1.00 86.44 83 THR A CA 1
ATOM 637 C C . THR A 1 83 ? -2.359 4.608 2.908 1.00 86.44 83 THR A C 1
ATOM 639 O O . THR A 1 83 ? -1.895 4.361 1.807 1.00 86.44 83 THR A O 1
ATOM 642 N N . GLY A 1 84 ? -1.628 5.129 3.896 1.00 88.00 84 GLY A N 1
ATOM 643 C CA . GLY A 1 84 ? -0.262 5.639 3.759 1.00 88.00 84 GLY A CA 1
ATOM 644 C C . GLY A 1 84 ? 0.724 4.711 3.049 1.00 88.00 84 GLY A C 1
ATOM 645 O O . GLY A 1 84 ? 1.384 3.892 3.695 1.00 88.00 84 GLY A O 1
ATOM 646 N N . LEU A 1 85 ? 0.884 4.877 1.737 1.00 90.56 85 LEU A N 1
ATOM 647 C CA . LEU A 1 85 ? 1.901 4.199 0.939 1.00 90.56 85 LEU A CA 1
ATOM 648 C C . LEU A 1 85 ? 3.290 4.741 1.285 1.00 90.56 85 LEU A C 1
ATOM 650 O O . LEU A 1 85 ? 3.530 5.951 1.272 1.00 90.56 85 LEU A O 1
ATOM 654 N N . GLN A 1 86 ? 4.202 3.820 1.582 1.00 91.75 86 GLN A N 1
ATOM 655 C CA . GLN A 1 86 ? 5.601 4.103 1.880 1.00 91.75 86 GLN A CA 1
ATOM 656 C C . GLN A 1 86 ? 6.484 3.938 0.640 1.00 91.75 86 GLN A C 1
ATOM 658 O O . GLN A 1 86 ? 6.057 3.386 -0.375 1.00 91.75 86 GLN A O 1
ATOM 663 N N . LYS A 1 87 ? 7.741 4.386 0.743 1.00 92.00 87 LYS A N 1
ATOM 664 C CA . LYS A 1 87 ? 8.704 4.268 -0.354 1.00 92.00 87 LYS A CA 1
ATOM 665 C C . LYS A 1 87 ? 8.897 2.818 -0.794 1.00 92.00 87 LYS A C 1
ATOM 667 O O . LYS A 1 87 ? 8.964 1.917 0.044 1.00 92.00 87 LYS A O 1
ATOM 672 N N . TYR A 1 88 ? 9.042 2.608 -2.096 1.00 89.19 88 TYR A N 1
ATOM 673 C CA . TYR A 1 88 ? 9.245 1.290 -2.702 1.00 89.19 88 TYR A CA 1
ATOM 674 C C . TYR A 1 88 ? 10.313 1.351 -3.805 1.00 89.19 88 TYR A C 1
ATOM 676 O O . TYR A 1 88 ? 10.891 2.402 -4.061 1.00 89.19 88 TYR A O 1
ATOM 684 N N . LYS A 1 89 ? 10.637 0.215 -4.432 1.00 88.56 89 LYS A N 1
ATOM 685 C CA . LYS A 1 89 ? 11.550 0.177 -5.588 1.00 88.56 89 LYS A CA 1
ATOM 686 C C . LYS A 1 89 ? 10.762 0.172 -6.893 1.00 88.56 89 LYS A C 1
ATOM 688 O O . LYS A 1 89 ? 9.941 -0.721 -7.093 1.00 88.56 89 LYS A O 1
ATOM 693 N N . GLU A 1 90 ? 11.054 1.107 -7.791 1.00 88.94 90 GLU A N 1
ATOM 694 C CA . GLU A 1 90 ? 10.416 1.180 -9.120 1.00 88.94 90 GLU A CA 1
ATOM 695 C C . GLU A 1 90 ? 10.847 0.042 -10.042 1.00 88.94 90 GLU A C 1
ATOM 697 O O . GLU A 1 90 ? 10.083 -0.353 -10.914 1.00 88.94 90 GLU A O 1
ATOM 702 N N . ASP A 1 91 ? 12.016 -0.550 -9.796 1.00 86.94 91 ASP A N 1
ATOM 703 C CA . ASP A 1 91 ? 12.567 -1.609 -10.632 1.00 86.94 91 ASP A CA 1
ATOM 704 C C . ASP A 1 91 ? 12.894 -2.879 -9.846 1.00 86.94 91 ASP A C 1
ATOM 706 O O . ASP A 1 91 ? 13.255 -2.860 -8.662 1.00 86.94 91 ASP A O 1
ATOM 710 N N . GLY A 1 92 ? 12.842 -3.997 -10.569 1.00 80.00 92 GLY A N 1
ATOM 711 C CA . GLY A 1 92 ? 13.201 -5.318 -10.074 1.00 80.00 92 GLY A CA 1
ATOM 712 C C . GLY A 1 92 ? 12.019 -6.118 -9.525 1.00 80.00 92 GLY A C 1
ATOM 713 O O . GLY A 1 92 ? 10.953 -5.594 -9.210 1.00 80.00 92 GLY A O 1
ATOM 714 N N . THR A 1 93 ? 12.244 -7.428 -9.423 1.00 75.75 93 THR A N 1
ATOM 715 C CA . THR A 1 93 ? 11.316 -8.411 -8.854 1.00 75.75 93 THR A CA 1
ATOM 716 C C . THR A 1 93 ? 12.109 -9.394 -7.978 1.00 75.75 93 THR A C 1
ATOM 718 O O . THR A 1 93 ? 13.182 -9.835 -8.401 1.00 75.75 93 THR A O 1
ATOM 721 N N . PRO A 1 94 ? 11.615 -9.781 -6.788 1.00 76.88 94 PRO A N 1
ATOM 722 C CA . PRO A 1 94 ? 10.370 -9.328 -6.167 1.00 76.88 94 PRO A CA 1
ATOM 723 C C . PRO A 1 94 ? 10.448 -7.873 -5.680 1.00 76.88 94 PRO A C 1
ATOM 725 O O . PRO A 1 94 ? 11.531 -7.362 -5.392 1.00 76.88 94 PRO A O 1
ATOM 728 N N . VAL A 1 95 ? 9.291 -7.225 -5.560 1.00 82.06 95 VAL A N 1
ATOM 729 C CA . VAL A 1 95 ? 9.145 -5.895 -4.951 1.00 82.06 95 VAL A CA 1
ATOM 730 C C . VAL A 1 95 ? 8.257 -5.997 -3.715 1.00 82.06 95 VAL A C 1
ATOM 732 O O . VAL A 1 95 ? 7.337 -6.817 -3.669 1.00 82.06 95 VAL A O 1
ATOM 735 N N . VAL A 1 96 ? 8.558 -5.176 -2.705 1.00 85.44 96 VAL A N 1
ATOM 736 C CA . VAL A 1 96 ? 7.735 -5.050 -1.503 1.00 85.44 96 VAL A CA 1
ATOM 737 C C . VAL A 1 96 ? 7.121 -3.662 -1.446 1.00 85.44 96 VAL A C 1
ATOM 739 O O . VAL A 1 96 ? 7.848 -2.668 -1.468 1.00 85.44 96 VAL A O 1
ATOM 742 N N . P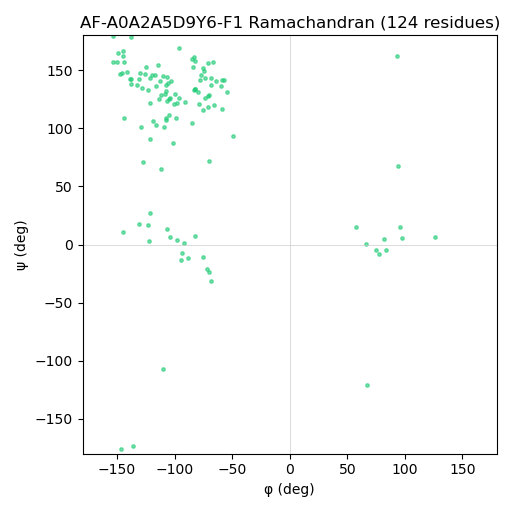HE A 1 97 ? 5.798 -3.602 -1.328 1.00 86.69 97 PHE A N 1
ATOM 743 C CA . PHE A 1 97 ? 5.072 -2.359 -1.083 1.00 86.69 97 PHE A CA 1
ATOM 744 C C . PHE A 1 97 ? 4.561 -2.338 0.352 1.00 86.69 97 PHE A C 1
ATOM 746 O O . PHE A 1 97 ? 3.971 -3.309 0.825 1.00 86.69 97 PHE A O 1
ATOM 753 N N . THR A 1 98 ? 4.787 -1.234 1.060 1.00 89.94 98 THR A N 1
ATOM 754 C CA . THR A 1 98 ? 4.349 -1.094 2.453 1.00 89.94 98 THR A CA 1
ATOM 755 C C . THR A 1 98 ? 3.243 -0.059 2.558 1.00 89.94 98 THR A C 1
ATOM 757 O O . THR A 1 98 ? 3.408 1.072 2.102 1.00 89.94 98 THR A O 1
ATOM 760 N N . PHE A 1 99 ? 2.141 -0.443 3.199 1.00 87.56 99 PHE A N 1
ATOM 761 C CA . PHE A 1 99 ? 0.993 0.421 3.455 1.00 87.56 99 PHE A CA 1
ATOM 762 C C . PHE A 1 99 ? 0.743 0.508 4.956 1.00 87.56 99 PHE A C 1
ATOM 764 O O . PHE A 1 99 ? 0.493 -0.499 5.627 1.00 87.56 99 PHE A O 1
ATOM 771 N N . ASN A 1 100 ? 0.785 1.728 5.480 1.00 87.06 100 ASN A N 1
ATOM 772 C CA . ASN A 1 100 ? 0.513 2.017 6.878 1.00 87.06 100 ASN A CA 1
ATOM 773 C C . ASN A 1 100 ? -0.869 2.660 7.001 1.00 87.06 100 ASN A C 1
ATOM 775 O O . ASN A 1 100 ? -1.090 3.796 6.577 1.00 87.06 100 ASN A O 1
ATOM 779 N N . PHE A 1 101 ? -1.821 1.946 7.597 1.00 83.88 101 PHE A N 1
ATOM 780 C CA . PHE A 1 101 ? -3.185 2.457 7.702 1.00 83.88 101 PHE A CA 1
ATOM 781 C C . PHE A 1 101 ? -3.280 3.619 8.696 1.00 83.88 101 PHE A C 1
ATOM 783 O O . PHE A 1 101 ? -2.872 3.539 9.862 1.00 83.88 101 PHE A O 1
ATOM 790 N N . GLY A 1 102 ? -3.862 4.708 8.208 1.00 78.81 102 GLY A N 1
ATOM 791 C CA . GLY A 1 102 ? -4.027 5.986 8.879 1.00 78.81 102 GLY A CA 1
ATOM 792 C C . GLY A 1 102 ? -2.810 6.898 8.778 1.00 78.81 102 GLY A C 1
ATOM 793 O O . GLY A 1 102 ? -2.873 7.990 9.332 1.00 78.81 102 GLY A O 1
ATOM 794 N N . ASP A 1 103 ? -1.691 6.458 8.194 1.00 85.00 103 ASP A N 1
ATOM 795 C CA . ASP A 1 103 ? -0.564 7.344 7.876 1.00 85.00 103 ASP A CA 1
ATOM 796 C C . ASP A 1 103 ? -0.809 8.058 6.544 1.00 85.00 103 ASP A C 1
ATOM 798 O O . ASP A 1 103 ? -1.615 7.619 5.724 1.00 85.00 103 ASP A O 1
ATOM 802 N N . VAL A 1 104 ? -0.078 9.151 6.330 1.00 85.00 104 VAL A N 1
ATOM 803 C CA . VAL A 1 104 ? -0.053 9.844 5.041 1.00 85.00 104 VAL A CA 1
ATOM 804 C C . VAL A 1 104 ? 0.760 9.053 4.020 1.00 85.00 104 VAL A C 1
ATOM 806 O O . VAL A 1 104 ? 1.730 8.370 4.362 1.00 85.00 104 VAL A O 1
ATOM 809 N N . ASN A 1 105 ? 0.386 9.178 2.749 1.00 86.88 105 ASN A N 1
ATOM 810 C CA . ASN A 1 105 ? 1.223 8.713 1.651 1.00 86.88 105 ASN A CA 1
ATOM 811 C C . ASN A 1 105 ? 2.527 9.526 1.622 1.00 86.88 105 ASN A C 1
ATOM 813 O O . ASN A 1 105 ? 2.515 10.745 1.802 1.00 86.88 105 ASN A O 1
ATOM 817 N N . ILE A 1 106 ? 3.640 8.852 1.347 1.00 89.50 106 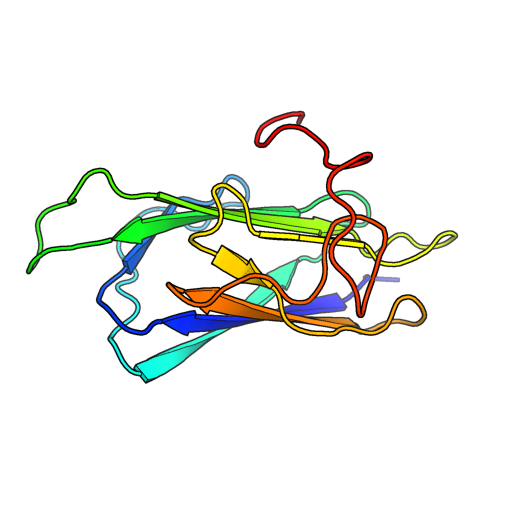ILE A N 1
ATOM 818 C CA . ILE A 1 106 ? 4.937 9.476 1.026 1.00 89.50 106 ILE A CA 1
ATOM 819 C C . ILE A 1 106 ? 5.473 9.025 -0.340 1.00 89.50 106 ILE A C 1
ATOM 821 O O . ILE A 1 106 ? 6.575 9.393 -0.731 1.00 89.50 106 ILE A O 1
ATOM 825 N N . ALA A 1 107 ? 4.686 8.209 -1.033 1.00 89.31 107 ALA A N 1
ATOM 826 C CA . ALA A 1 107 ? 4.865 7.744 -2.396 1.00 89.31 107 ALA A CA 1
ATOM 827 C C . ALA A 1 107 ? 3.471 7.623 -3.035 1.00 89.31 107 ALA A C 1
ATOM 829 O O . ALA A 1 107 ? 2.451 7.690 -2.335 1.00 89.31 107 ALA A O 1
ATOM 830 N N . SER A 1 108 ? 3.401 7.479 -4.350 1.00 89.12 108 SER A N 1
ATOM 831 C CA . SER A 1 108 ? 2.142 7.433 -5.093 1.00 89.12 108 SER A CA 1
ATOM 832 C C . SER A 1 108 ? 2.281 6.659 -6.397 1.00 89.12 108 SER A C 1
ATOM 834 O O . SER A 1 108 ? 3.361 6.183 -6.753 1.00 89.12 108 SER A O 1
ATOM 836 N N . TRP A 1 109 ? 1.176 6.563 -7.139 1.00 84.75 109 TRP A N 1
ATOM 837 C CA . TRP A 1 109 ? 1.183 5.912 -8.440 1.00 84.75 109 TRP A CA 1
ATOM 838 C C . TRP A 1 109 ? 2.181 6.593 -9.384 1.00 84.75 109 TRP A C 1
ATOM 840 O O . TRP A 1 109 ? 2.012 7.763 -9.717 1.00 84.75 109 TRP A O 1
ATOM 850 N N . GLY A 1 110 ? 3.210 5.856 -9.809 1.00 82.25 110 GLY A N 1
ATOM 851 C CA . GLY A 1 110 ? 4.267 6.362 -10.689 1.00 82.25 110 GLY A CA 1
ATOM 852 C C . GLY A 1 110 ? 5.386 7.142 -9.993 1.00 82.25 110 GLY A C 1
ATOM 853 O O . GLY A 1 110 ? 6.257 7.656 -10.685 1.00 82.25 110 GLY A O 1
ATOM 854 N N . SER A 1 111 ? 5.390 7.228 -8.659 1.00 85.19 111 SER A N 1
ATOM 855 C CA . SER A 1 111 ? 6.445 7.910 -7.907 1.00 85.19 111 SER A CA 1
ATOM 856 C C . SER A 1 111 ? 6.745 7.185 -6.598 1.00 85.19 111 SER A C 1
ATOM 858 O O . SER A 1 111 ? 5.966 7.210 -5.641 1.00 85.19 111 SER A O 1
ATOM 860 N N . SER A 1 112 ? 7.911 6.549 -6.535 1.00 86.12 112 SER A N 1
ATOM 861 C CA . SER A 1 112 ? 8.315 5.734 -5.387 1.00 86.12 112 SER A CA 1
ATOM 862 C C . SER A 1 112 ? 8.748 6.499 -4.145 1.00 86.12 112 SER A C 1
ATOM 864 O O . SER A 1 112 ? 8.909 5.879 -3.091 1.00 86.12 112 SER A O 1
ATOM 866 N N . ASP A 1 113 ? 8.951 7.812 -4.223 1.00 89.56 113 ASP A N 1
ATOM 867 C CA . ASP A 1 113 ? 9.452 8.590 -3.091 1.00 89.56 113 ASP A CA 1
ATOM 868 C C . ASP A 1 113 ? 8.886 10.009 -2.959 1.00 89.56 113 ASP A C 1
ATOM 870 O O . ASP A 1 113 ? 9.361 10.783 -2.119 1.00 89.56 113 ASP A O 1
ATOM 874 N N . SER A 1 114 ? 7.852 10.323 -3.740 1.00 86.50 114 SER A N 1
ATOM 875 C CA . SER A 1 114 ? 7.147 11.601 -3.697 1.00 86.50 114 SER A CA 1
ATOM 876 C C . SER A 1 114 ? 5.649 11.448 -3.977 1.00 86.50 114 SER A C 1
ATOM 878 O O . SER A 1 114 ? 5.198 10.431 -4.507 1.00 86.50 114 SER A O 1
ATOM 880 N N . LEU A 1 115 ? 4.866 12.464 -3.607 1.00 80.56 115 LEU A N 1
ATOM 881 C CA . LEU A 1 115 ? 3.438 12.524 -3.900 1.00 80.56 115 LEU A CA 1
ATOM 882 C C . LEU A 1 115 ? 3.199 13.095 -5.296 1.00 80.56 115 LEU A C 1
ATOM 884 O O . LEU A 1 115 ? 3.228 14.306 -5.491 1.00 80.56 115 LEU A O 1
ATOM 888 N N . ASP A 1 116 ? 2.863 12.220 -6.229 1.00 73.94 116 ASP A N 1
ATOM 889 C CA . ASP A 1 116 ? 2.283 12.564 -7.520 1.00 73.94 116 ASP A CA 1
ATOM 890 C C . ASP A 1 116 ? 0.891 11.926 -7.650 1.00 73.94 116 ASP A C 1
ATOM 892 O O . ASP A 1 116 ? 0.731 10.709 -7.783 1.00 73.94 116 ASP A O 1
ATOM 896 N N . SER A 1 117 ? -0.159 12.741 -7.542 1.00 64.69 117 SER A N 1
ATOM 897 C CA . SER A 1 117 ? -1.540 12.278 -7.697 1.00 64.69 117 SER A CA 1
ATOM 898 C C . SER A 1 117 ? -2.082 12.381 -9.116 1.00 64.69 117 SER A C 1
ATOM 900 O O . SER A 1 117 ? -3.244 12.047 -9.330 1.00 64.69 117 SER A O 1
ATOM 902 N N . SER A 1 118 ? -1.279 12.839 -10.077 1.00 64.88 118 SER A N 1
ATOM 903 C CA . SER A 1 118 ? -1.746 13.141 -11.434 1.00 64.88 118 SER A CA 1
ATOM 904 C C . SER A 1 118 ? -2.083 11.902 -12.269 1.00 64.88 118 SER A C 1
ATOM 906 O O . SER A 1 118 ? -2.844 12.007 -13.226 1.00 64.88 118 SER A O 1
ATOM 908 N N . SER A 1 119 ? -1.547 10.735 -11.897 1.00 64.56 119 SER A N 1
ATOM 909 C CA . SER A 1 119 ? -1.562 9.524 -12.733 1.00 64.56 119 SER A CA 1
ATOM 910 C C . SER A 1 119 ? -2.209 8.305 -12.063 1.00 64.56 119 SER A C 1
ATOM 912 O O . SER A 1 119 ? -2.002 7.174 -12.498 1.00 64.56 119 SER A O 1
ATOM 914 N N . ARG A 1 120 ? -2.973 8.512 -10.985 1.00 73.38 120 ARG A N 1
ATOM 915 C CA . ARG A 1 120 ? -3.573 7.426 -10.195 1.00 73.38 120 ARG A CA 1
ATOM 916 C C . ARG A 1 120 ? -4.751 6.792 -10.958 1.00 73.38 120 ARG A C 1
ATOM 918 O O . ARG A 1 120 ? -5.643 7.533 -11.368 1.00 73.38 120 ARG A O 1
ATOM 925 N N . PRO A 1 121 ? -4.784 5.460 -11.164 1.00 69.88 121 PRO A N 1
ATOM 926 C CA . PRO A 1 121 ? -5.950 4.786 -11.741 1.00 69.88 121 PRO A CA 1
ATOM 927 C C . PRO A 1 121 ? -7.137 4.861 -10.772 1.00 69.88 121 PRO A C 1
ATOM 929 O O . PRO A 1 121 ? -6.918 5.008 -9.570 1.00 69.88 121 PRO A O 1
ATOM 932 N N . ASN A 1 122 ? -8.383 4.734 -11.247 1.00 70.44 122 ASN A N 1
ATOM 933 C CA . ASN A 1 122 ? -9.500 4.633 -10.309 1.00 70.44 122 ASN A CA 1
ATOM 934 C C . ASN A 1 122 ? -9.493 3.253 -9.648 1.00 70.44 122 ASN A C 1
ATOM 936 O O . ASN A 1 122 ? -9.195 2.226 -10.267 1.00 70.44 122 ASN A O 1
ATOM 940 N N . PHE A 1 123 ? -9.851 3.222 -8.367 1.00 65.00 123 PHE A N 1
ATOM 941 C CA . PHE A 1 123 ? -10.045 1.965 -7.663 1.00 65.00 123 PHE A CA 1
ATOM 942 C C . PHE A 1 123 ? -11.248 1.224 -8.268 1.00 65.00 123 PHE A C 1
ATOM 944 O O . PHE A 1 123 ? -12.363 1.743 -8.245 1.00 65.00 123 PHE A O 1
ATOM 951 N N . GLY A 1 124 ? -11.031 0.016 -8.797 1.00 56.44 124 GLY A N 1
ATOM 952 C CA . GLY A 1 124 ? -12.079 -0.773 -9.456 1.00 56.44 124 GLY A CA 1
ATOM 953 C C . GLY A 1 124 ? -12.113 -0.677 -10.985 1.00 56.44 124 GLY A C 1
ATOM 954 O O . GLY A 1 124 ? -13.004 -1.277 -11.578 1.00 56.44 124 GLY A O 1
ATOM 955 N N . ASP A 1 125 ? -11.148 0.003 -11.617 1.00 54.59 125 ASP A N 1
ATOM 956 C CA . ASP A 1 125 ? -10.864 -0.149 -13.052 1.00 54.59 125 ASP A CA 1
ATOM 957 C C . ASP A 1 125 ? -10.233 -1.542 -13.306 1.00 54.59 125 ASP A C 1
ATOM 959 O O . ASP A 1 125 ? -9.022 -1.665 -13.521 1.00 54.59 125 ASP A O 1
ATOM 963 N N . VAL A 1 126 ? -11.048 -2.598 -13.201 1.00 43.59 126 VAL A N 1
ATOM 964 C CA . VAL A 1 126 ? -10.760 -3.988 -13.611 1.00 43.59 126 VAL A CA 1
ATOM 965 C C . VAL A 1 126 ? -11.733 -4.428 -14.693 1.00 43.59 126 VAL A C 1
ATOM 967 O O . VAL A 1 126 ? -12.946 -4.163 -14.542 1.00 43.59 126 VAL A O 1
#

Secondary structure (DSSP, 8-state):
----EEEEEE-SSEEEEEETTS--S---BPTT-EEEEEE--SSEEEEEEEEEETTEEEEEEEEEEEE--SSS--EEEEGGGTEEEPP--SSSSSEEEEEEETSPPSSBTTBSSS---TTPPPTT--

Mean predicted aligned error: 8.85 Å
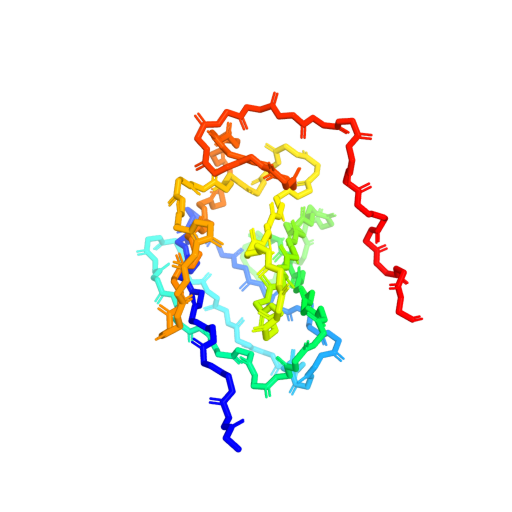
Nearest PDB structures (foldseek):
  6czt-assembly1_A  TM=4.419E-01  e=3.868E+00  Pseudomonas aeruginosa PAO1
  5a9d-assembly1_B  TM=5.017E-01  e=5.612E+00  Mus musculus
  8fia-assembly1_A-2  TM=3.922E-01  e=2.965E+00  Drosophila melanogaster

pLDDT: mean 71.18, std 16.89, range [29.2, 92.0]

Sequence (126 aa):
MKLNGTWTVKGRNLFNPKTWLGWDNGYVLKAGQTIEMACVDNDRCYAQFEALKGNVGTGVLYQFGMTCPKSSHNSADGYDGLTGLQKYKEDGTPVVFTFNFGDVNIASWGSSDSLDSSSRPNFGDV

Radius of gyration: 13.76 Å; Cα contacts (8 Å, |Δi|>4): 334; chains: 1; bounding box: 32×30×37 Å

Solvent-accessible surface area (backbone atoms only — not comparable to full-atom values): 6904 Å² total; per-residue (Å²): 134,83,44,51,38,38,35,42,40,38,29,68,46,39,28,38,55,49,36,90,81,78,53,74,86,79,60,69,45,41,53,77,37,70,47,79,48,73,49,69,61,64,57,77,48,59,42,33,26,36,37,36,62,85,95,40,79,66,82,47,68,38,32,36,38,37,31,57,37,93,88,57,65,33,32,36,36,37,40,92,62,34,18,8,17,43,62,45,61,45,69,75,81,69,37,59,45,39,34,31,48,72,34,65,55,44,14,16,29,79,27,43,71,39,83,40,78,90,66,57,74,65,92,79,82,120